Protein AF-A0A1W7ACI2-F1 (afdb_monomer_lite)

pLDDT: mean 70.55, std 12.51, range [42.59, 93.12]

Foldseek 3Di:
DLPDDDPVNVVVDDPVRVVVSVLVVLVVVVVVLVVVLVVVVVVCVVVVNPPNPVSVVVNVLSVVCSVPPPVVSVVVVVVVVVVVVVVVVVVVVVVVVVVVVVVVVVVVD

Structure (mmCIF, N/CA/C/O backbone):
data_AF-A0A1W7ACI2-F1
#
_entry.id   AF-A0A1W7ACI2-F1
#
loop_
_atom_site.group_PDB
_atom_site.id
_atom_site.type_symbol
_atom_site.label_atom_id
_atom_site.label_alt_id
_atom_site.label_comp_id
_atom_site.label_asym_id
_atom_site.label_entity_id
_atom_site.label_seq_id
_atom_site.pdbx_PDB_ins_code
_atom_site.Cartn_x
_atom_site.Cartn_y
_atom_site.Cartn_z
_atom_site.occupancy
_atom_site.B_iso_or_equiv
_atom_site.auth_seq_id
_atom_site.auth_comp_id
_atom_site.auth_asym_id
_atom_site.auth_atom_id
_atom_site.pdbx_PDB_model_num
ATOM 1 N N . MET A 1 1 ? 11.943 -5.254 -18.495 1.00 42.59 1 MET A N 1
ATOM 2 C CA . MET A 1 1 ? 10.950 -5.943 -19.352 1.00 42.59 1 MET A CA 1
ATOM 3 C C . MET A 1 1 ? 11.323 -7.428 -19.386 1.00 42.59 1 MET A C 1
ATOM 5 O O . MET A 1 1 ? 12.517 -7.707 -19.394 1.00 42.59 1 MET A O 1
ATOM 9 N N . ILE A 1 2 ? 10.380 -8.374 -19.297 1.00 52.72 2 ILE A N 1
ATOM 10 C CA . ILE A 1 2 ? 10.678 -9.760 -19.713 1.00 52.72 2 ILE A CA 1
ATOM 11 C C . ILE A 1 2 ? 10.713 -9.661 -21.234 1.00 52.72 2 ILE A C 1
ATOM 13 O O . ILE A 1 2 ? 9.712 -9.247 -21.813 1.00 52.72 2 ILE A O 1
ATOM 17 N N . GLY A 1 3 ? 11.879 -9.862 -21.850 1.00 60.75 3 GLY A N 1
ATOM 18 C CA . GLY A 1 3 ? 11.950 -9.959 -23.308 1.00 60.75 3 GLY A CA 1
ATOM 19 C C . GLY A 1 3 ? 11.040 -11.090 -23.782 1.00 60.75 3 GLY A C 1
ATOM 20 O O . GLY A 1 3 ? 10.716 -11.975 -22.996 1.00 60.75 3 GLY A O 1
ATOM 21 N N . TYR A 1 4 ? 10.588 -11.043 -25.030 1.00 64.31 4 TYR A N 1
ATOM 22 C CA . TYR A 1 4 ? 9.759 -12.112 -25.580 1.00 64.31 4 TYR A CA 1
ATOM 23 C C . TYR A 1 4 ? 10.457 -13.471 -25.398 1.00 64.31 4 TYR A C 1
ATOM 25 O O . TYR A 1 4 ? 11.601 -13.628 -25.823 1.00 64.31 4 TYR A O 1
ATOM 33 N N . VAL A 1 5 ? 9.779 -14.417 -24.743 1.00 68.25 5 VAL A N 1
ATOM 34 C CA . VAL A 1 5 ? 10.225 -15.811 -24.625 1.00 68.25 5 VAL A CA 1
ATOM 35 C C . VAL A 1 5 ? 9.281 -16.654 -25.483 1.00 68.25 5 VAL 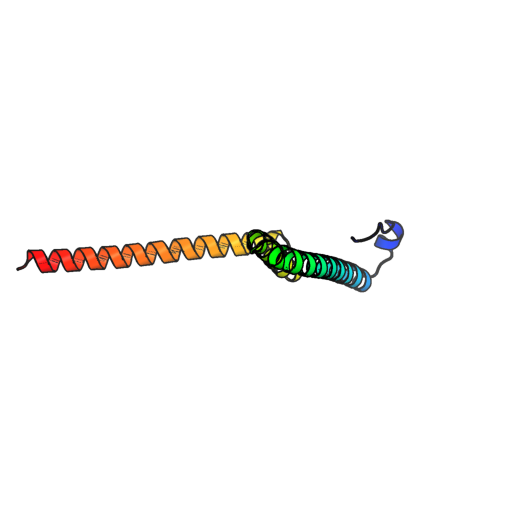A C 1
ATOM 37 O O . VAL A 1 5 ? 8.069 -16.594 -25.249 1.00 68.25 5 VAL A O 1
ATOM 40 N N . PRO A 1 6 ? 9.791 -17.389 -26.486 1.00 77.75 6 PRO A N 1
ATOM 41 C CA . PRO A 1 6 ? 8.990 -18.299 -27.296 1.00 77.75 6 PRO A CA 1
ATOM 42 C C . PRO A 1 6 ? 8.227 -19.311 -26.434 1.00 77.75 6 PRO A C 1
ATOM 44 O O . PRO A 1 6 ? 8.721 -19.768 -25.404 1.00 77.75 6 PRO A O 1
ATOM 47 N N . LEU A 1 7 ? 7.013 -19.666 -26.860 1.00 69.94 7 LEU A N 1
ATOM 48 C CA . LEU A 1 7 ? 6.138 -20.574 -26.113 1.00 69.94 7 LEU A CA 1
ATOM 49 C C . LEU A 1 7 ? 6.783 -21.949 -25.888 1.00 69.94 7 LEU A C 1
ATOM 51 O O . LEU A 1 7 ? 6.643 -22.514 -24.808 1.00 69.94 7 LEU A O 1
ATOM 55 N N . ASP A 1 8 ? 7.523 -22.448 -26.876 1.00 77.38 8 ASP A N 1
ATOM 56 C CA . ASP A 1 8 ? 8.184 -23.754 -26.818 1.00 77.38 8 ASP A CA 1
ATOM 57 C C . ASP A 1 8 ? 9.262 -23.795 -25.724 1.00 77.38 8 ASP A C 1
ATOM 59 O O . ASP A 1 8 ? 9.318 -24.736 -24.930 1.00 77.38 8 ASP A O 1
ATOM 63 N N . ASP A 1 9 ? 10.035 -22.714 -25.589 1.00 70.88 9 ASP A N 1
ATOM 64 C CA . ASP A 1 9 ? 11.019 -22.559 -24.516 1.00 70.88 9 ASP A CA 1
ATOM 65 C C . ASP A 1 9 ? 10.320 -22.496 -23.151 1.00 70.88 9 ASP A C 1
ATOM 67 O O . ASP A 1 9 ? 10.748 -23.140 -22.194 1.00 70.88 9 ASP A O 1
ATOM 71 N N . LEU A 1 10 ? 9.189 -21.788 -23.078 1.00 71.00 10 LEU A N 1
ATOM 72 C CA . LEU A 1 10 ? 8.367 -21.642 -21.873 1.00 71.00 10 LEU A CA 1
ATOM 73 C C . LEU A 1 10 ? 7.811 -22.983 -21.362 1.00 71.00 10 LEU A C 1
ATOM 75 O O . LEU A 1 10 ? 7.698 -23.184 -20.150 1.00 71.00 10 LEU A O 1
ATOM 79 N N . LEU A 1 11 ? 7.441 -23.869 -22.290 1.00 73.19 11 LEU A N 1
ATOM 80 C CA . LEU A 1 11 ? 6.906 -25.205 -22.017 1.00 73.19 11 LEU A CA 1
ATOM 81 C C . LEU A 1 11 ? 8.007 -26.209 -21.657 1.00 73.19 11 LEU A C 1
ATOM 83 O O . LEU A 1 11 ? 7.737 -27.178 -20.952 1.00 73.19 11 LEU A O 1
ATOM 87 N N . SER A 1 12 ? 9.238 -25.967 -22.112 1.00 81.50 12 SER A N 1
ATOM 88 C CA . SER A 1 12 ? 10.403 -26.801 -21.800 1.00 81.50 12 SER A CA 1
ATOM 89 C C . SER A 1 12 ? 11.072 -26.465 -20.458 1.00 81.50 12 SER A C 1
ATOM 91 O O . SER A 1 12 ? 11.871 -27.254 -19.955 1.00 81.50 12 SER A O 1
ATOM 93 N N . MET A 1 13 ? 10.734 -25.320 -19.854 1.00 82.00 13 MET A N 1
ATOM 94 C CA . MET A 1 13 ? 11.307 -24.877 -18.583 1.00 82.00 13 MET A CA 1
ATOM 95 C C . MET A 1 13 ? 10.840 -25.717 -17.393 1.00 82.00 13 MET A C 1
ATOM 97 O O . MET A 1 13 ? 9.651 -25.943 -17.162 1.00 82.00 13 MET A O 1
ATOM 101 N N . THR A 1 14 ? 11.791 -26.072 -16.537 1.00 83.31 14 THR A N 1
ATOM 102 C CA . THR A 1 14 ? 11.513 -26.619 -15.212 1.00 83.31 14 THR A CA 1
ATOM 103 C C . THR A 1 14 ? 10.896 -25.556 -14.296 1.00 83.31 14 THR A C 1
ATOM 105 O O . THR A 1 14 ? 11.108 -24.350 -14.455 1.00 83.31 14 THR A O 1
ATOM 108 N N . LEU A 1 15 ? 10.174 -25.992 -13.257 1.00 74.00 15 LEU A N 1
ATOM 109 C CA . LEU A 1 15 ? 9.564 -25.094 -12.264 1.00 74.00 15 LEU A CA 1
ATOM 110 C C . LEU A 1 15 ? 10.580 -24.103 -11.658 1.00 74.00 15 LEU A C 1
ATOM 112 O O . LEU A 1 15 ? 10.270 -22.933 -11.433 1.00 74.00 15 LEU A O 1
ATOM 116 N N . LYS A 1 16 ? 11.819 -24.557 -11.437 1.00 73.25 16 LYS A N 1
ATOM 117 C CA . LYS A 1 16 ? 12.905 -23.742 -10.880 1.00 73.25 16 LYS A CA 1
ATOM 118 C C . LYS A 1 16 ? 13.372 -22.652 -11.849 1.00 73.25 16 LYS A C 1
ATOM 120 O O . LYS A 1 16 ? 13.655 -21.536 -11.418 1.00 73.25 16 LYS A O 1
ATOM 125 N N . GLU A 1 17 ? 13.438 -22.953 -13.142 1.00 73.31 17 GLU A N 1
ATOM 126 C CA . GLU A 1 17 ? 13.793 -21.981 -14.185 1.00 73.31 17 GLU A CA 1
ATOM 127 C C . GLU A 1 17 ? 12.700 -20.924 -14.348 1.00 73.31 17 GLU A C 1
ATOM 129 O O . GLU A 1 17 ? 13.000 -19.732 -14.426 1.00 73.31 17 GLU A O 1
ATOM 134 N N . TRP A 1 18 ? 11.437 -21.339 -14.256 1.00 73.38 18 TRP A N 1
ATOM 135 C CA . TRP A 1 18 ? 10.287 -20.440 -14.206 1.00 73.38 18 TRP A CA 1
ATOM 136 C C . TRP A 1 18 ? 10.352 -19.463 -13.030 1.00 73.38 18 TRP A C 1
ATOM 138 O O . TRP A 1 18 ? 10.188 -18.249 -13.198 1.00 73.38 18 TRP A O 1
ATOM 148 N N . GLU A 1 19 ? 10.640 -19.967 -11.829 1.00 68.62 19 GLU A N 1
ATOM 149 C CA . GLU A 1 19 ? 10.809 -19.119 -10.653 1.00 68.62 19 GLU A CA 1
ATOM 150 C C . GLU A 1 19 ? 11.966 -18.129 -10.807 1.00 68.62 19 GLU A C 1
ATOM 152 O O . GLU A 1 19 ? 11.825 -16.957 -10.450 1.00 68.62 19 GLU A O 1
ATOM 157 N N . LEU A 1 20 ? 13.110 -18.579 -11.330 1.00 72.94 20 LEU A N 1
ATOM 158 C CA . LEU A 1 20 ? 14.280 -17.731 -11.562 1.00 72.94 20 LEU A CA 1
ATOM 159 C C . LEU A 1 20 ? 13.996 -16.656 -12.613 1.00 72.94 20 LEU A C 1
ATOM 161 O O . LEU A 1 20 ? 14.385 -15.502 -12.424 1.00 72.94 20 LEU A O 1
ATOM 165 N N . MET A 1 21 ? 13.266 -16.996 -13.674 1.00 73.94 21 MET A N 1
ATOM 166 C CA . MET A 1 21 ? 12.858 -16.052 -14.709 1.00 73.94 21 MET A CA 1
ATOM 167 C C . MET A 1 21 ? 11.950 -14.958 -14.135 1.00 73.94 21 MET A C 1
ATOM 169 O O . MET A 1 21 ? 12.203 -13.768 -14.352 1.00 73.94 21 MET A O 1
ATOM 173 N N . ILE A 1 22 ? 10.931 -15.334 -13.353 1.00 68.12 22 ILE A N 1
ATOM 174 C CA . ILE A 1 22 ? 10.032 -14.376 -12.695 1.00 68.12 22 ILE A CA 1
ATOM 175 C C . ILE A 1 22 ? 10.798 -13.521 -11.676 1.00 68.12 22 ILE A C 1
ATOM 177 O O . ILE A 1 22 ? 10.628 -12.299 -11.655 1.00 68.12 22 ILE A O 1
ATOM 181 N N . LYS A 1 23 ? 11.666 -14.121 -10.850 1.00 67.31 23 LYS A N 1
ATOM 182 C CA . LYS A 1 23 ? 12.497 -13.389 -9.877 1.00 67.31 23 LYS A CA 1
ATOM 183 C C . LYS A 1 23 ? 13.420 -12.394 -10.585 1.00 67.31 23 LYS A C 1
ATOM 185 O O . LYS A 1 23 ? 13.415 -11.213 -10.247 1.00 67.31 23 LYS A O 1
ATOM 190 N N . GLY A 1 24 ? 14.130 -12.820 -11.628 1.00 71.69 24 GLY A N 1
ATOM 191 C CA . GLY A 1 24 ? 15.003 -11.958 -12.429 1.00 71.69 24 GLY A CA 1
ATOM 192 C C . GLY A 1 24 ? 14.247 -10.826 -13.131 1.00 71.69 24 GLY A C 1
ATOM 193 O O . GLY A 1 24 ? 14.722 -9.694 -13.190 1.00 71.69 24 GLY A O 1
ATOM 194 N N . ALA A 1 25 ? 13.030 -11.085 -13.611 1.00 68.62 25 ALA A N 1
ATOM 195 C CA . ALA A 1 25 ? 12.161 -10.055 -14.172 1.00 68.62 25 ALA A CA 1
ATOM 196 C C . ALA A 1 25 ? 11.761 -8.985 -13.150 1.00 68.62 25 ALA A C 1
ATOM 198 O O . ALA A 1 25 ? 11.717 -7.799 -13.484 1.00 68.62 25 ALA A O 1
ATOM 199 N N . ARG A 1 26 ? 11.472 -9.408 -11.915 1.00 65.25 26 ARG A N 1
ATOM 200 C CA . ARG A 1 26 ? 11.145 -8.514 -10.799 1.00 65.25 26 ARG A CA 1
ATOM 201 C C . ARG A 1 26 ? 12.359 -7.688 -10.373 1.00 65.25 26 ARG A C 1
ATOM 203 O O . ARG A 1 26 ? 12.211 -6.483 -10.210 1.00 65.25 26 ARG A O 1
ATOM 210 N N . HIS A 1 27 ? 13.551 -8.284 -10.305 1.00 67.38 27 HIS A N 1
ATOM 211 C CA . HIS A 1 27 ? 14.800 -7.553 -10.051 1.00 67.38 27 HIS A CA 1
ATOM 212 C C . HIS A 1 27 ? 15.092 -6.503 -11.131 1.00 67.38 27 HIS A C 1
ATOM 214 O O . HIS A 1 27 ? 15.306 -5.345 -10.806 1.00 67.38 27 HIS A O 1
ATOM 220 N N . ARG A 1 28 ? 14.936 -6.833 -12.419 1.00 67.75 28 ARG A N 1
ATOM 221 C CA . ARG A 1 28 ? 15.101 -5.844 -13.502 1.00 67.75 28 ARG A CA 1
ATOM 222 C C . ARG A 1 28 ? 14.090 -4.693 -13.447 1.00 67.75 28 ARG A C 1
ATOM 224 O O . ARG A 1 28 ? 14.404 -3.581 -13.859 1.00 67.75 28 ARG A O 1
ATOM 231 N N . ARG A 1 29 ? 12.856 -4.942 -12.986 1.00 64.88 29 ARG A N 1
ATOM 232 C CA . ARG A 1 29 ? 11.880 -3.862 -12.737 1.00 64.88 29 ARG A CA 1
ATOM 233 C C . ARG A 1 29 ? 12.309 -2.993 -11.555 1.00 64.88 29 ARG A C 1
ATOM 235 O O . ARG A 1 29 ? 12.163 -1.780 -11.629 1.00 64.88 29 ARG A O 1
ATOM 242 N N . LEU A 1 30 ? 12.848 -3.602 -10.501 1.00 62.41 30 LEU A N 1
ATOM 243 C CA . LEU A 1 30 ? 13.386 -2.890 -9.343 1.00 62.41 30 LEU A CA 1
ATOM 244 C C . LEU A 1 30 ? 14.564 -1.993 -9.700 1.00 62.41 30 LEU A C 1
ATOM 246 O O . LEU A 1 30 ? 14.577 -0.847 -9.263 1.00 62.41 30 LEU A O 1
ATOM 250 N N . ASP A 1 31 ? 15.498 -2.489 -10.507 1.00 68.50 31 ASP A N 1
ATOM 251 C CA . ASP A 1 31 ? 16.665 -1.723 -10.944 1.00 68.50 31 ASP A CA 1
ATOM 252 C C . ASP A 1 31 ? 16.231 -0.508 -11.774 1.00 68.50 31 ASP A C 1
ATOM 254 O O . ASP A 1 31 ? 16.574 0.621 -11.437 1.00 68.50 31 ASP A O 1
ATOM 258 N N . ALA A 1 32 ? 15.336 -0.703 -12.751 1.00 67.75 32 ALA A N 1
ATOM 259 C CA . ALA A 1 32 ? 14.783 0.395 -13.550 1.00 67.75 32 ALA A CA 1
ATOM 260 C C . ALA A 1 32 ? 14.039 1.447 -12.700 1.00 67.75 32 ALA A C 1
ATOM 262 O O . ALA A 1 32 ? 14.079 2.643 -12.988 1.00 67.75 32 ALA A O 1
ATOM 263 N N . LEU A 1 33 ? 13.359 1.023 -11.631 1.00 60.38 33 LEU A N 1
ATOM 264 C CA . LEU A 1 33 ? 12.711 1.931 -10.680 1.00 60.38 33 LEU A CA 1
ATOM 265 C C . LEU A 1 33 ? 13.715 2.618 -9.744 1.00 60.38 33 LEU A C 1
ATOM 267 O O . LEU A 1 33 ? 13.478 3.752 -9.327 1.00 60.38 33 LEU A O 1
ATOM 271 N N . GLY A 1 34 ? 14.821 1.953 -9.409 1.00 62.75 34 GLY A N 1
ATOM 272 C CA . GLY A 1 34 ? 15.957 2.535 -8.698 1.00 62.75 34 GLY A CA 1
ATOM 273 C C . GLY A 1 34 ? 16.603 3.659 -9.504 1.00 62.75 34 GLY A C 1
ATOM 274 O O . GLY A 1 34 ? 16.809 4.748 -8.966 1.00 62.75 34 GLY A O 1
ATOM 275 N N . ASP A 1 35 ? 16.799 3.437 -10.802 1.00 69.75 35 ASP A N 1
ATOM 276 C CA . ASP A 1 35 ? 17.313 4.438 -11.737 1.00 69.75 35 ASP A CA 1
ATOM 277 C C . ASP A 1 35 ? 16.346 5.620 -11.880 1.00 69.75 35 ASP A C 1
ATOM 279 O O . ASP A 1 35 ? 16.748 6.777 -11.746 1.00 69.75 35 ASP A O 1
ATOM 283 N N . LEU A 1 36 ? 15.044 5.350 -12.032 1.00 62.50 36 LEU A N 1
ATOM 284 C CA . LEU A 1 36 ? 14.008 6.391 -12.052 1.00 62.50 36 LEU A CA 1
ATOM 285 C C . LEU A 1 36 ? 13.953 7.186 -10.741 1.00 62.50 36 LEU A C 1
ATOM 287 O O . LEU A 1 36 ? 13.757 8.399 -10.766 1.00 62.50 36 LEU A O 1
ATOM 291 N N . ARG A 1 37 ? 14.149 6.540 -9.584 1.00 59.75 37 ARG A N 1
ATOM 292 C CA . ARG A 1 37 ? 14.237 7.224 -8.285 1.00 59.75 37 ARG A CA 1
ATOM 293 C C . ARG A 1 37 ? 15.449 8.140 -8.225 1.00 59.75 37 ARG A C 1
ATOM 295 O O . ARG A 1 37 ? 15.334 9.256 -7.729 1.00 59.75 37 ARG A O 1
ATOM 302 N N . LEU A 1 38 ? 16.605 7.664 -8.679 1.00 66.50 38 LEU A N 1
ATOM 303 C CA . LEU A 1 38 ? 17.834 8.448 -8.695 1.00 66.50 38 LEU A CA 1
ATOM 304 C C . LEU A 1 38 ? 17.657 9.686 -9.581 1.00 66.50 38 LEU A C 1
ATOM 306 O O . LEU A 1 38 ? 17.917 10.800 -9.128 1.00 66.50 38 LEU A O 1
ATOM 310 N N . GLN A 1 39 ? 17.109 9.500 -10.783 1.00 62.31 39 GLN A N 1
ATOM 311 C CA . GLN A 1 39 ? 16.768 10.584 -11.705 1.00 62.31 39 GLN A CA 1
ATOM 312 C C . GLN A 1 39 ? 15.755 11.559 -11.098 1.00 62.31 39 GLN A C 1
ATOM 314 O O . GLN A 1 39 ? 15.936 12.767 -11.199 1.00 62.31 39 GLN A O 1
ATOM 319 N N . ALA A 1 40 ? 14.732 11.061 -10.405 1.00 53.69 40 ALA A N 1
ATOM 320 C CA . ALA A 1 40 ? 13.731 11.877 -9.728 1.00 53.69 40 ALA A CA 1
ATOM 321 C C . ALA A 1 40 ? 14.290 12.689 -8.554 1.00 53.69 40 ALA A C 1
ATOM 323 O O . ALA A 1 40 ? 13.928 13.846 -8.3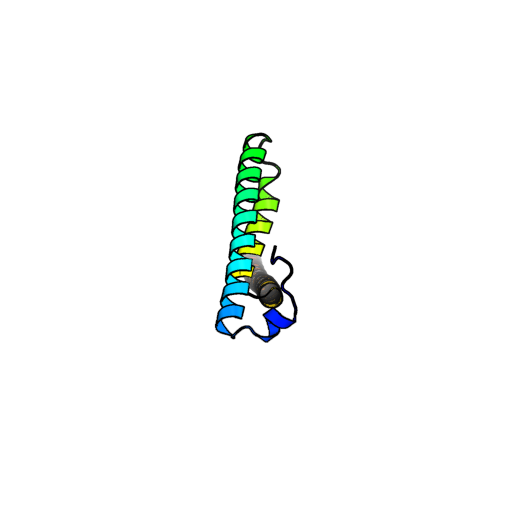77 1.00 53.69 40 ALA A O 1
ATOM 324 N N . VAL A 1 41 ? 15.178 12.102 -7.747 1.00 57.12 41 VAL A N 1
ATOM 325 C CA . VAL A 1 41 ? 15.868 12.800 -6.652 1.00 57.12 41 VAL A CA 1
ATOM 326 C C . VAL A 1 41 ? 16.798 13.871 -7.217 1.00 57.12 41 VAL A C 1
ATOM 328 O O . VAL A 1 41 ? 16.827 14.984 -6.694 1.00 57.12 41 VAL A O 1
ATOM 331 N N . MET A 1 42 ? 17.515 13.566 -8.302 1.00 60.12 42 MET A N 1
ATOM 332 C CA . MET A 1 42 ? 18.326 14.542 -9.031 1.00 60.12 42 MET A CA 1
ATOM 333 C C . MET A 1 42 ? 17.461 15.684 -9.581 1.00 60.12 42 MET A C 1
ATOM 335 O O . MET A 1 42 ? 17.763 16.846 -9.323 1.00 60.12 42 MET A O 1
AT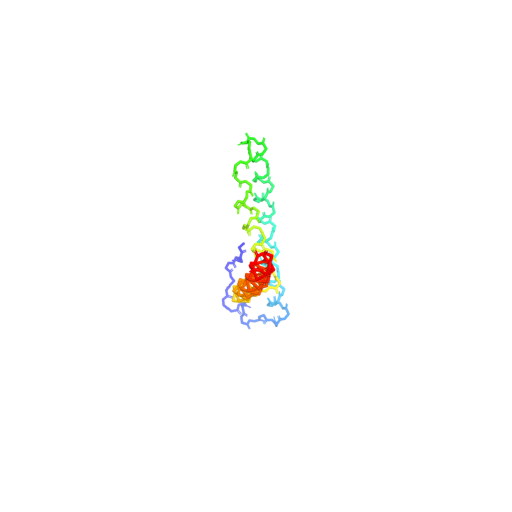OM 339 N N . HIS A 1 43 ? 16.344 15.372 -10.244 1.00 53.88 43 HIS A N 1
ATOM 340 C CA . HIS A 1 43 ? 15.403 16.365 -10.768 1.00 53.88 43 HIS A CA 1
ATOM 341 C C . HIS A 1 43 ? 14.774 17.217 -9.670 1.00 53.88 43 HIS A C 1
ATOM 343 O O . HIS A 1 43 ? 14.721 18.433 -9.797 1.00 53.88 43 HIS A O 1
ATOM 349 N N . ALA A 1 44 ? 14.350 16.617 -8.564 1.00 53.47 44 ALA A N 1
ATOM 350 C CA . ALA A 1 44 ? 13.713 17.347 -7.483 1.00 53.47 44 ALA A CA 1
ATOM 351 C C . ALA A 1 44 ? 14.681 18.233 -6.690 1.00 53.47 44 ALA A C 1
ATOM 353 O O . ALA A 1 44 ? 14.267 19.263 -6.155 1.00 53.47 44 ALA A O 1
ATOM 354 N N . ARG A 1 45 ? 15.969 17.865 -6.649 1.00 59.25 45 ARG A N 1
ATOM 355 C CA . ARG A 1 45 ? 17.045 18.730 -6.150 1.00 59.25 45 ARG A CA 1
ATOM 356 C C . ARG A 1 45 ? 17.284 19.925 -7.079 1.00 59.25 45 ARG A C 1
ATOM 358 O O . ARG A 1 45 ? 17.704 20.970 -6.598 1.00 59.25 45 ARG A O 1
ATOM 365 N N . MET A 1 46 ? 16.973 19.784 -8.371 1.00 59.94 46 MET A N 1
ATOM 366 C CA . MET A 1 46 ? 16.986 20.875 -9.353 1.00 59.94 46 MET A CA 1
ATOM 367 C C . MET A 1 46 ? 15.662 21.666 -9.420 1.00 59.94 46 MET A C 1
ATOM 369 O O . MET A 1 46 ? 15.682 22.804 -9.875 1.00 59.94 46 MET A O 1
ATOM 373 N N . SER A 1 47 ? 14.526 21.117 -8.958 1.00 55.41 47 SER A N 1
ATOM 374 C CA . SER A 1 47 ? 13.181 21.712 -9.125 1.00 55.41 47 SER A CA 1
ATOM 375 C C . SER A 1 47 ? 12.472 22.154 -7.829 1.00 55.41 47 SER A C 1
ATOM 377 O O . SER A 1 47 ? 11.256 22.353 -7.831 1.00 55.41 47 SER A O 1
ATOM 379 N N . ASN A 1 48 ? 13.191 22.306 -6.709 1.00 59.75 48 ASN A N 1
ATOM 380 C CA . ASN A 1 48 ? 12.629 22.678 -5.396 1.00 59.75 48 ASN A CA 1
ATOM 381 C C . ASN A 1 48 ? 11.534 21.723 -4.852 1.00 59.75 48 ASN A C 1
ATOM 383 O O . ASN A 1 48 ? 10.647 22.135 -4.109 1.00 59.75 48 ASN A O 1
ATOM 387 N N . GLY A 1 49 ? 11.615 20.420 -5.153 1.00 57.44 49 GLY A N 1
ATOM 388 C CA . GLY A 1 49 ? 10.956 19.373 -4.352 1.00 57.44 49 GLY A CA 1
ATOM 389 C C . GLY A 1 49 ? 9.485 19.032 -4.644 1.00 57.44 49 GLY A C 1
ATOM 390 O O . GLY A 1 49 ? 8.940 18.169 -3.951 1.00 57.44 49 GLY A O 1
ATOM 391 N N . ASN A 1 50 ? 8.841 19.624 -5.657 1.00 58.28 50 ASN A N 1
ATOM 392 C CA . ASN A 1 50 ? 7.405 19.404 -5.907 1.00 58.28 50 ASN A CA 1
ATOM 393 C C . ASN A 1 50 ? 7.036 17.978 -6.388 1.00 58.28 50 ASN A C 1
ATOM 395 O O . ASN A 1 50 ? 5.959 17.497 -6.043 1.00 58.28 50 ASN A O 1
ATOM 399 N N . ASP A 1 51 ? 7.939 17.246 -7.058 1.00 62.53 51 ASP A N 1
ATOM 400 C CA . ASP A 1 51 ? 7.617 15.949 -7.698 1.00 62.53 51 ASP A CA 1
ATOM 401 C C . ASP A 1 51 ? 8.033 14.689 -6.904 1.00 62.53 51 ASP A C 1
ATOM 403 O O . ASP A 1 51 ? 7.813 13.555 -7.333 1.00 62.53 51 ASP A O 1
ATOM 407 N N . ILE A 1 52 ? 8.614 14.839 -5.708 1.00 63.75 52 ILE A N 1
ATOM 408 C CA . ILE A 1 52 ? 9.168 13.701 -4.941 1.00 63.75 52 ILE A CA 1
ATOM 409 C C . ILE A 1 52 ? 8.070 12.779 -4.391 1.00 63.75 52 ILE A C 1
ATOM 411 O O . ILE A 1 52 ? 8.258 11.563 -4.280 1.00 63.75 52 ILE A O 1
ATOM 415 N N . LYS A 1 53 ? 6.919 13.342 -4.005 1.00 68.69 53 LYS A N 1
ATOM 416 C CA . LYS A 1 53 ? 5.880 12.609 -3.262 1.00 68.69 53 LYS A CA 1
ATOM 417 C C . LYS A 1 53 ? 5.225 11.510 -4.096 1.00 68.69 53 LYS A C 1
ATOM 419 O O . LYS A 1 53 ? 5.095 10.384 -3.615 1.00 68.69 53 LYS A O 1
ATOM 424 N N . ASP A 1 54 ? 4.862 11.808 -5.339 1.00 68.81 54 ASP A N 1
ATOM 425 C CA . ASP A 1 54 ? 4.213 10.834 -6.222 1.00 68.81 54 ASP A CA 1
ATOM 426 C C . ASP A 1 54 ? 5.163 9.706 -6.625 1.00 68.81 54 ASP A C 1
ATOM 428 O O . ASP A 1 54 ? 4.762 8.543 -6.725 1.00 68.81 54 ASP A O 1
ATOM 432 N N . ILE A 1 55 ? 6.446 10.027 -6.774 1.00 63.69 55 ILE A N 1
ATOM 433 C CA . ILE A 1 55 ? 7.486 9.059 -7.120 1.00 63.69 55 ILE A CA 1
ATOM 434 C C . ILE A 1 55 ? 7.771 8.131 -5.935 1.00 63.69 55 ILE A C 1
ATOM 436 O O . ILE A 1 55 ? 7.803 6.912 -6.108 1.00 63.69 55 ILE A O 1
ATOM 440 N N . ASN A 1 56 ? 7.862 8.670 -4.716 1.00 67.06 56 ASN A N 1
ATOM 441 C CA . ASN A 1 56 ? 7.965 7.856 -3.501 1.00 67.06 56 ASN A CA 1
ATOM 442 C C . ASN A 1 56 ? 6.755 6.929 -3.324 1.00 67.06 56 ASN A C 1
ATOM 444 O O . ASN A 1 56 ? 6.925 5.757 -2.993 1.00 67.06 56 ASN A O 1
ATOM 448 N N . ARG A 1 57 ? 5.540 7.411 -3.612 1.00 73.25 57 ARG A N 1
ATOM 449 C CA . ARG A 1 57 ? 4.322 6.595 -3.530 1.00 73.25 57 ARG A CA 1
ATOM 450 C C . ARG A 1 57 ? 4.320 5.448 -4.545 1.00 73.25 57 ARG A C 1
ATOM 452 O O . ARG A 1 57 ? 3.914 4.336 -4.205 1.00 73.25 57 ARG A O 1
ATOM 459 N N . LYS A 1 58 ? 4.790 5.691 -5.775 1.00 65.69 58 LYS A N 1
ATOM 460 C CA . LYS A 1 58 ? 4.972 4.638 -6.790 1.00 65.69 58 LYS A CA 1
ATOM 461 C C . LYS A 1 58 ? 6.016 3.607 -6.346 1.00 65.69 58 LYS A C 1
ATOM 463 O O . LYS A 1 58 ? 5.754 2.413 -6.438 1.00 65.69 58 LYS A O 1
ATOM 468 N N . LEU A 1 59 ? 7.141 4.046 -5.779 1.00 63.34 59 LEU A N 1
ATOM 469 C CA . LEU A 1 59 ? 8.179 3.158 -5.236 1.00 63.34 59 LEU A CA 1
ATOM 470 C C . LEU A 1 59 ? 7.687 2.274 -4.093 1.00 63.34 59 LEU A C 1
ATOM 472 O O . LEU A 1 59 ? 7.999 1.088 -4.068 1.00 63.34 59 LEU A O 1
ATOM 476 N N . GLU A 1 60 ? 6.939 2.826 -3.140 1.00 69.12 60 GLU A N 1
ATOM 477 C CA . GLU A 1 60 ? 6.380 2.040 -2.037 1.00 69.12 60 GLU A CA 1
ATOM 478 C C . GLU A 1 60 ? 5.380 0.993 -2.530 1.00 69.12 60 GLU A C 1
ATOM 480 O O . GLU A 1 60 ? 5.394 -0.140 -2.046 1.00 69.12 60 GLU A O 1
ATOM 485 N N . LYS A 1 61 ? 4.543 1.346 -3.516 1.00 65.94 61 LYS A N 1
ATOM 486 C CA . LYS A 1 61 ? 3.608 0.408 -4.145 1.00 65.94 61 LYS A CA 1
ATOM 487 C C . LYS A 1 61 ? 4.355 -0.749 -4.811 1.00 65.94 61 LYS A C 1
ATOM 489 O O . LYS A 1 61 ? 4.079 -1.902 -4.502 1.00 65.94 61 LYS A O 1
ATOM 494 N N . GLU A 1 62 ? 5.337 -0.452 -5.655 1.00 57.38 62 GLU A N 1
ATOM 495 C CA . GLU A 1 62 ? 6.136 -1.475 -6.340 1.00 57.38 62 GLU A CA 1
ATOM 496 C C . GLU A 1 62 ? 6.932 -2.336 -5.348 1.00 57.38 62 GLU A C 1
ATOM 498 O O . GLU A 1 62 ? 6.965 -3.554 -5.485 1.00 57.38 62 GLU A O 1
ATOM 503 N N . ARG A 1 63 ? 7.483 -1.743 -4.276 1.00 61.50 63 ARG A N 1
ATOM 504 C CA . ARG A 1 63 ? 8.162 -2.487 -3.200 1.00 61.50 63 ARG A CA 1
ATOM 505 C C . ARG A 1 63 ? 7.253 -3.484 -2.496 1.00 61.50 63 ARG A C 1
ATOM 507 O O . ARG A 1 63 ? 7.674 -4.601 -2.203 1.00 61.50 63 ARG A O 1
ATOM 514 N N . ALA A 1 64 ? 6.013 -3.096 -2.230 1.00 61.09 64 ALA A N 1
ATOM 515 C CA . ALA A 1 64 ? 5.039 -3.988 -1.620 1.00 61.09 64 ALA A CA 1
ATOM 516 C C . ALA A 1 64 ? 4.629 -5.132 -2.570 1.00 61.09 64 ALA A C 1
ATOM 518 O O . ALA A 1 64 ? 4.436 -6.260 -2.118 1.00 61.09 64 ALA A O 1
ATOM 519 N N . LEU A 1 65 ? 4.583 -4.868 -3.880 1.00 55.09 65 LEU A N 1
ATOM 520 C CA . LEU A 1 65 ? 4.280 -5.852 -4.927 1.00 55.09 65 LEU A CA 1
ATOM 521 C C . LEU A 1 65 ? 5.417 -6.855 -5.210 1.00 55.09 65 LEU A C 1
ATOM 523 O O . LEU A 1 65 ? 5.202 -7.871 -5.867 1.00 55.09 65 LEU A O 1
ATOM 527 N N . ILE A 1 66 ? 6.633 -6.630 -4.705 1.00 54.59 66 ILE A N 1
ATOM 528 C CA . ILE A 1 66 ? 7.724 -7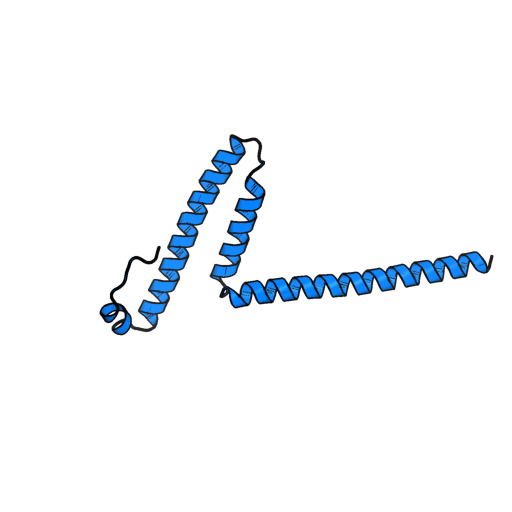.622 -4.802 1.00 54.59 66 ILE A CA 1
ATOM 529 C C . ILE A 1 66 ? 7.385 -8.874 -3.986 1.00 54.59 66 ILE A C 1
ATOM 531 O O . ILE A 1 66 ? 7.612 -9.998 -4.443 1.00 54.59 66 ILE A O 1
ATOM 535 N N . ASN A 1 67 ? 6.826 -8.658 -2.791 1.00 47.22 67 ASN A N 1
ATOM 536 C CA . ASN A 1 67 ? 6.525 -9.700 -1.811 1.00 47.22 67 ASN A CA 1
ATOM 537 C C . ASN A 1 67 ? 5.077 -10.210 -1.908 1.00 47.22 67 ASN A C 1
ATOM 539 O O . ASN A 1 67 ? 4.732 -11.181 -1.239 1.00 47.22 67 ASN A O 1
ATOM 543 N N . GLN A 1 68 ? 4.221 -9.558 -2.702 1.00 51.62 68 GLN A N 1
ATOM 544 C CA . GLN A 1 68 ? 2.786 -9.836 -2.789 1.00 51.62 68 GLN A CA 1
ATOM 545 C C . GLN A 1 68 ? 2.281 -9.694 -4.232 1.00 51.62 68 GLN A C 1
ATOM 547 O O . GLN A 1 68 ? 2.714 -8.813 -4.962 1.00 51.62 68 GLN A O 1
ATOM 552 N N . THR A 1 69 ? 1.333 -10.529 -4.658 1.00 56.75 69 THR A N 1
ATOM 553 C CA . THR A 1 69 ? 0.614 -10.314 -5.928 1.00 56.75 69 THR A CA 1
ATOM 554 C C . THR A 1 69 ? -0.261 -9.054 -5.852 1.00 56.75 69 THR A C 1
ATOM 556 O O . THR A 1 69 ? -0.693 -8.669 -4.765 1.00 56.75 69 THR A O 1
ATOM 559 N N . GLU A 1 70 ? -0.557 -8.408 -6.990 1.00 54.91 70 GLU A N 1
ATOM 560 C CA . GLU A 1 70 ? -1.368 -7.169 -7.043 1.00 54.91 70 GLU A CA 1
ATOM 561 C C . GLU A 1 70 ? -2.678 -7.267 -6.253 1.00 54.91 70 GLU A C 1
ATOM 563 O O . GLU A 1 70 ? -2.994 -6.370 -5.470 1.00 54.91 70 GLU A O 1
ATOM 568 N N . GLY A 1 71 ? -3.377 -8.401 -6.352 1.00 53.06 71 GLY A N 1
ATOM 569 C CA . GLY A 1 71 ? -4.597 -8.646 -5.580 1.00 53.06 71 GLY A CA 1
ATOM 570 C C . GLY A 1 71 ? -4.381 -8.667 -4.061 1.00 53.06 71 GLY A C 1
ATOM 571 O O . GLY A 1 71 ? -5.234 -8.189 -3.317 1.00 53.06 71 GLY A O 1
ATOM 572 N N . SER A 1 72 ? -3.229 -9.152 -3.586 1.00 57.06 72 SER A N 1
ATOM 573 C CA . SER A 1 72 ? -2.881 -9.176 -2.158 1.00 57.06 72 SER A CA 1
ATOM 574 C C . SER A 1 72 ? -2.567 -7.777 -1.622 1.00 57.06 72 SER A C 1
ATOM 576 O O . SER A 1 72 ? -3.010 -7.435 -0.528 1.00 57.06 72 SER A O 1
ATOM 578 N N . TYR A 1 73 ? -1.859 -6.944 -2.391 1.00 59.59 73 TYR A N 1
ATOM 579 C CA . TYR A 1 73 ? -1.569 -5.565 -1.988 1.00 59.59 73 TYR A CA 1
ATOM 580 C C . TYR A 1 73 ? -2.846 -4.723 -1.873 1.00 59.59 73 TYR A C 1
ATOM 582 O O . TYR A 1 73 ? -3.038 -3.993 -0.898 1.00 59.59 73 TYR A O 1
ATOM 590 N N . GLU A 1 74 ? -3.753 -4.835 -2.845 1.00 67.88 74 GLU A N 1
ATOM 591 C CA . GLU A 1 74 ? -5.026 -4.111 -2.806 1.00 67.88 74 GLU A CA 1
ATOM 592 C C . GLU A 1 74 ? -5.939 -4.584 -1.669 1.00 67.88 74 GLU A C 1
ATOM 594 O O . GLU A 1 74 ? -6.597 -3.761 -1.023 1.00 67.88 74 GLU A O 1
ATOM 599 N N . LEU A 1 75 ? -5.957 -5.891 -1.384 1.00 63.72 75 LEU A N 1
ATOM 600 C CA . LEU A 1 75 ? -6.652 -6.458 -0.227 1.00 63.72 75 LEU A CA 1
ATOM 601 C C . LEU A 1 75 ? -6.084 -5.928 1.094 1.00 63.72 75 LEU A C 1
ATOM 603 O O . LEU A 1 75 ? -6.860 -5.500 1.950 1.00 63.72 75 LEU A O 1
ATOM 607 N N . ASP A 1 76 ? -4.760 -5.882 1.248 1.00 68.81 76 ASP A N 1
ATOM 608 C CA . ASP A 1 76 ? -4.118 -5.371 2.463 1.00 68.81 76 ASP A CA 1
ATOM 609 C C . ASP A 1 76 ? -4.389 -3.869 2.664 1.00 68.81 76 ASP A C 1
ATOM 611 O O . ASP A 1 76 ? -4.711 -3.418 3.765 1.00 68.81 76 ASP A O 1
ATOM 615 N N . GLN A 1 77 ? -4.376 -3.081 1.583 1.00 78.19 77 GLN A N 1
ATOM 616 C CA . GLN A 1 77 ? -4.756 -1.665 1.628 1.00 78.19 77 GLN A CA 1
ATOM 617 C C . GLN A 1 77 ? -6.227 -1.467 2.013 1.00 78.19 77 GLN A C 1
ATOM 619 O O . GLN A 1 77 ? -6.546 -0.606 2.842 1.00 78.19 77 GLN A O 1
ATOM 624 N N . LYS A 1 78 ? -7.141 -2.271 1.453 1.00 74.88 78 LYS A N 1
ATOM 625 C CA . LYS A 1 78 ? -8.564 -2.240 1.825 1.00 74.88 78 LYS A CA 1
ATOM 626 C C . LYS A 1 78 ? -8.762 -2.619 3.292 1.00 74.88 78 LYS A C 1
ATOM 628 O O . LYS A 1 78 ? -9.502 -1.922 3.990 1.00 74.88 78 LYS A O 1
ATOM 633 N N . LYS A 1 79 ? -8.062 -3.650 3.773 1.00 73.56 79 LYS A N 1
ATOM 634 C CA . LYS A 1 79 ? -8.083 -4.080 5.176 1.00 73.56 79 LYS A CA 1
ATOM 635 C C . LYS A 1 79 ? -7.598 -2.966 6.105 1.00 73.56 79 LYS A C 1
ATOM 637 O O . LYS A 1 79 ? -8.350 -2.547 6.981 1.00 73.56 79 LYS A O 1
ATOM 642 N N . LYS A 1 80 ? -6.430 -2.374 5.835 1.00 78.06 80 LYS A N 1
ATOM 643 C CA . LYS A 1 80 ? -5.894 -1.234 6.605 1.00 78.06 80 LYS A CA 1
ATOM 644 C C . LYS A 1 80 ? -6.840 -0.035 6.619 1.00 78.06 80 LYS A C 1
ATOM 646 O O . LYS A 1 80 ? -7.002 0.628 7.645 1.00 78.06 80 LYS A O 1
ATOM 651 N N . LYS A 1 81 ? -7.488 0.273 5.491 1.00 87.56 81 LYS A N 1
ATOM 652 C CA . LYS A 1 81 ? -8.476 1.361 5.412 1.00 87.56 81 LYS A CA 1
ATOM 653 C C . LYS A 1 81 ? -9.708 1.067 6.272 1.00 87.56 81 LYS A C 1
ATOM 655 O O . LYS A 1 81 ? -10.212 1.974 6.936 1.00 87.56 81 LYS A O 1
ATOM 660 N N . TRP A 1 82 ? -10.184 -0.177 6.269 1.00 86.19 82 TRP A N 1
ATOM 661 C CA . TRP A 1 82 ? -11.299 -0.613 7.105 1.00 86.19 82 TRP A CA 1
ATOM 662 C C . TRP A 1 82 ? -10.945 -0.561 8.595 1.00 86.19 82 TRP A C 1
ATOM 664 O O . TRP A 1 82 ? -11.693 0.040 9.363 1.00 86.19 82 TRP A O 1
ATOM 674 N N . GLU A 1 83 ? -9.777 -1.070 8.990 1.00 83.38 83 GLU A N 1
ATOM 675 C CA . GLU A 1 83 ? -9.286 -1.031 10.376 1.00 83.38 83 GLU A CA 1
ATOM 676 C C . GLU A 1 83 ? -9.203 0.406 10.902 1.00 83.38 83 GLU A C 1
ATOM 678 O O . GLU A 1 83 ? -9.757 0.720 11.955 1.00 83.38 83 GLU A O 1
ATOM 683 N N . ARG A 1 84 ? -8.621 1.328 10.121 1.00 87.88 84 ARG A N 1
ATOM 684 C CA . ARG A 1 84 ? -8.577 2.759 10.473 1.00 87.88 84 ARG A CA 1
ATOM 685 C C . ARG A 1 84 ? -9.969 3.360 10.669 1.00 87.88 84 ARG A C 1
ATOM 687 O O . ARG A 1 84 ? -10.150 4.206 11.541 1.00 87.88 84 ARG A O 1
ATOM 694 N N . LYS A 1 85 ? -10.955 2.942 9.868 1.00 91.50 85 LYS A N 1
ATOM 695 C CA . LYS A 1 85 ? -12.345 3.402 10.004 1.00 91.50 85 LYS A CA 1
ATOM 696 C C . LYS A 1 85 ? -12.977 2.896 11.304 1.00 91.50 85 LYS A C 1
ATOM 698 O O . LYS A 1 85 ? -13.698 3.658 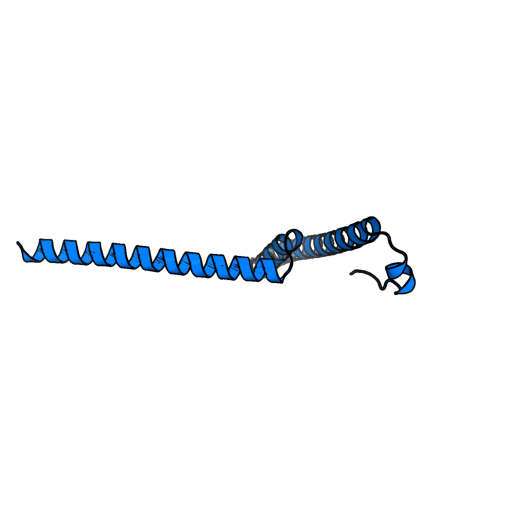11.939 1.00 91.50 85 LYS A O 1
ATOM 703 N N . GLN A 1 86 ? -12.704 1.654 11.703 1.00 86.69 86 GLN A N 1
ATOM 704 C CA . GLN A 1 86 ? -13.205 1.113 12.972 1.00 86.69 86 GLN A CA 1
ATOM 705 C C . GLN A 1 86 ? -12.560 1.803 14.175 1.00 86.69 86 GLN A C 1
ATOM 707 O O . GLN A 1 86 ? -13.270 2.209 15.089 1.00 86.69 86 GLN A O 1
ATOM 712 N N . ILE A 1 87 ? -11.243 2.023 14.135 1.00 89.12 87 ILE A N 1
ATOM 713 C CA . ILE A 1 87 ? -10.524 2.739 15.198 1.00 89.12 87 ILE A CA 1
ATOM 714 C C . ILE A 1 87 ? -11.109 4.141 15.398 1.00 89.12 87 ILE A C 1
ATOM 716 O O . ILE A 1 87 ? -11.401 4.513 16.531 1.00 89.12 87 ILE A O 1
ATOM 720 N N . ARG A 1 88 ? -11.356 4.892 14.313 1.00 90.56 88 ARG A N 1
ATOM 721 C CA . ARG A 1 88 ? -11.988 6.219 14.411 1.00 90.56 88 ARG A CA 1
ATOM 722 C C . ARG A 1 88 ? -13.359 6.167 15.074 1.00 90.56 88 ARG A C 1
ATOM 724 O O . ARG A 1 88 ? -13.600 6.938 15.984 1.00 90.56 88 ARG A O 1
ATOM 731 N N . LYS A 1 89 ? -14.219 5.215 14.699 1.00 91.00 89 LYS A N 1
ATOM 732 C CA . LYS A 1 89 ? -15.539 5.067 15.336 1.00 91.00 89 LYS A CA 1
ATOM 733 C C . LYS A 1 89 ? -15.442 4.838 16.843 1.00 91.00 89 LYS A C 1
ATOM 735 O O . LYS A 1 89 ? -16.248 5.377 17.591 1.00 91.00 89 LYS A O 1
ATOM 740 N N . ILE A 1 90 ? -14.477 4.028 17.278 1.00 89.38 90 ILE A N 1
ATOM 741 C CA . ILE A 1 90 ? -14.246 3.763 18.702 1.00 89.38 90 ILE A CA 1
ATOM 742 C C . ILE A 1 90 ? -13.776 5.041 19.405 1.00 89.38 90 ILE A C 1
ATOM 744 O O . ILE A 1 90 ? -14.281 5.365 20.477 1.00 89.38 90 ILE A O 1
ATOM 748 N N . GLN A 1 91 ? -12.851 5.783 18.791 1.00 87.56 91 GLN A N 1
ATOM 749 C CA . GLN A 1 91 ? -12.367 7.063 19.314 1.00 87.56 91 GLN A CA 1
ATOM 750 C C . GLN A 1 91 ? -13.493 8.099 19.413 1.00 87.56 91 GLN A C 1
ATOM 752 O O . GLN A 1 91 ? -13.633 8.734 20.454 1.00 87.56 91 GLN A O 1
ATOM 757 N N . ASP A 1 92 ? -14.331 8.215 18.383 1.00 91.50 92 ASP A N 1
ATOM 758 C CA . ASP A 1 92 ? -15.472 9.134 18.351 1.00 91.50 92 ASP A CA 1
ATOM 759 C C . ASP A 1 92 ? -16.501 8.774 19.433 1.00 91.50 92 ASP A C 1
ATOM 761 O O . ASP A 1 92 ? -16.978 9.646 20.155 1.00 91.50 92 ASP A O 1
ATOM 765 N N . ALA A 1 93 ? -16.800 7.482 19.611 1.00 90.62 93 ALA A N 1
ATOM 766 C CA . ALA A 1 93 ? -17.706 7.015 20.659 1.00 90.62 93 ALA A CA 1
ATOM 767 C C . ALA A 1 93 ? -17.150 7.272 22.070 1.00 90.62 93 ALA A C 1
ATOM 769 O O . ALA A 1 93 ? -17.889 7.690 22.961 1.00 90.62 93 ALA A O 1
ATOM 770 N N . ALA A 1 94 ? -15.848 7.051 22.278 1.00 90.44 94 ALA A N 1
ATOM 771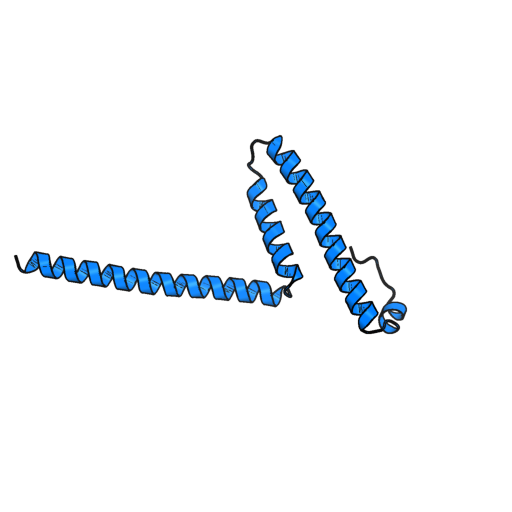 C CA . ALA A 1 94 ? -15.185 7.345 23.545 1.00 90.44 94 ALA A CA 1
ATOM 772 C C . ALA A 1 94 ? -15.180 8.853 23.846 1.00 90.44 94 ALA A C 1
ATOM 774 O O . ALA A 1 94 ? -15.483 9.256 24.969 1.00 90.44 94 ALA A O 1
ATOM 775 N N . MET A 1 95 ? -14.901 9.683 22.836 1.00 93.06 95 MET A N 1
ATOM 776 C CA . MET A 1 95 ? -14.959 11.142 22.936 1.00 93.06 95 MET A CA 1
ATOM 777 C C . MET A 1 95 ? -16.375 11.610 23.286 1.00 93.06 95 MET A C 1
ATOM 779 O O . MET A 1 95 ? -16.548 12.401 24.211 1.00 93.06 95 MET A O 1
ATOM 783 N N . GLN A 1 96 ? -17.395 11.094 22.594 1.00 90.50 96 GLN A N 1
ATOM 784 C CA . GLN A 1 96 ? -18.787 11.455 22.852 1.00 90.50 96 GLN A CA 1
ATOM 785 C C . GLN A 1 96 ? -19.204 11.084 24.277 1.00 90.50 96 GLN A C 1
ATOM 787 O O . GLN A 1 96 ? -19.797 11.900 24.976 1.00 90.50 96 GLN A O 1
ATOM 792 N N . LYS A 1 97 ? -18.816 9.892 24.746 1.00 91.38 97 LYS A N 1
ATOM 793 C CA . LYS A 1 97 ? -19.075 9.462 26.122 1.00 91.38 97 LYS A CA 1
ATOM 794 C C . LYS A 1 97 ? -18.441 10.410 27.145 1.00 91.38 97 LYS A C 1
ATOM 796 O O . LYS A 1 97 ? -19.101 10.785 28.109 1.00 91.38 97 LYS A O 1
ATOM 801 N N . TRP A 1 98 ? -17.201 10.840 26.915 1.00 93.12 98 TRP A N 1
ATOM 802 C CA . TRP A 1 98 ? -16.532 11.814 27.781 1.00 93.12 98 TRP A CA 1
ATOM 803 C C . TRP A 1 98 ? -17.237 13.181 27.783 1.00 93.12 98 TRP A C 1
ATOM 805 O O . TRP A 1 98 ? -17.422 13.774 28.845 1.00 93.12 98 TRP A O 1
ATOM 815 N N . ILE A 1 99 ? -17.683 13.669 26.617 1.00 92.19 99 ILE A N 1
ATOM 816 C CA . ILE A 1 99 ? -18.466 14.912 26.507 1.00 92.19 99 ILE A CA 1
ATOM 817 C C . ILE A 1 99 ? -19.773 14.791 27.298 1.00 92.19 99 ILE A C 1
ATOM 819 O O . ILE A 1 99 ? -20.126 15.697 28.055 1.00 92.19 99 ILE A O 1
ATOM 823 N N . ASP A 1 100 ? -20.482 13.674 27.155 1.00 91.75 100 ASP A N 1
ATOM 824 C CA . ASP A 1 100 ? -21.755 13.437 27.834 1.00 91.75 100 ASP A CA 1
ATOM 825 C C . ASP A 1 100 ? -21.583 13.357 29.360 1.00 91.75 100 ASP A C 1
ATOM 827 O O . ASP A 1 100 ? -22.401 13.899 30.106 1.00 91.75 100 ASP A O 1
ATOM 831 N N . GLU A 1 101 ? -20.510 12.723 29.839 1.00 91.19 101 GLU A N 1
ATOM 832 C CA . GLU A 1 101 ? -20.151 12.666 31.262 1.00 91.19 101 GLU A CA 1
ATOM 833 C C . GLU A 1 101 ? -19.802 14.053 31.814 1.00 91.19 101 GLU A C 1
ATOM 835 O O . GLU A 1 101 ? -20.325 14.449 32.859 1.00 91.19 101 GLU A O 1
ATOM 840 N N . ARG A 1 102 ? -19.006 14.836 31.078 1.00 89.75 102 ARG A N 1
ATOM 841 C CA . ARG A 1 102 ? -18.660 16.215 31.448 1.00 89.75 102 ARG A CA 1
ATOM 842 C C . ARG A 1 102 ? -19.891 17.122 31.500 1.00 89.75 102 ARG A C 1
ATOM 844 O O . ARG A 1 102 ? -20.064 17.884 32.447 1.00 89.75 102 ARG A O 1
ATOM 851 N N . ASN A 1 103 ? -20.781 17.008 30.519 1.00 87.19 103 ASN A N 1
ATOM 852 C CA . ASN A 1 103 ? -22.023 17.776 30.476 1.00 87.19 103 ASN A CA 1
ATOM 853 C C . ASN A 1 103 ? -22.996 17.376 31.592 1.00 87.19 103 ASN A C 1
ATOM 855 O O . ASN A 1 103 ? -23.743 18.222 32.077 1.00 87.19 103 ASN A O 1
ATOM 859 N N . LYS A 1 104 ? -23.005 16.106 32.015 1.00 86.19 104 LYS A N 1
ATOM 860 C CA . LYS A 1 104 ? -23.782 15.657 33.181 1.00 86.19 104 LYS A CA 1
ATOM 861 C C . LYS A 1 104 ? -23.223 16.200 34.494 1.00 86.19 104 LYS A C 1
ATOM 863 O O . LYS A 1 104 ? -24.021 16.536 35.363 1.00 86.19 104 LYS A O 1
ATOM 868 N N . ALA A 1 105 ? -21.900 16.284 34.637 1.00 76.25 105 ALA A N 1
ATOM 869 C CA . ALA A 1 105 ? -21.265 16.880 35.811 1.00 76.25 105 ALA A CA 1
ATOM 870 C C . ALA A 1 105 ? -21.626 18.370 35.942 1.00 76.25 105 ALA A C 1
ATOM 872 O O . ALA A 1 105 ? -22.146 18.776 36.973 1.00 76.25 105 ALA A O 1
ATOM 873 N N . ASN A 1 106 ? -21.504 19.137 34.854 1.00 74.50 106 ASN A N 1
ATOM 874 C CA . ASN A 1 106 ? -21.821 20.572 34.829 1.00 74.50 106 ASN A CA 1
ATOM 875 C C . ASN A 1 106 ? -23.311 20.919 35.034 1.00 74.50 106 ASN A C 1
ATOM 877 O O . ASN A 1 106 ? -23.631 22.080 35.232 1.00 74.50 106 ASN A O 1
ATOM 881 N N . ARG A 1 107 ? -24.239 19.958 34.908 1.00 72.31 107 ARG A N 1
ATOM 882 C CA . ARG A 1 107 ? -25.684 20.174 35.149 1.00 72.31 107 ARG A CA 1
ATOM 883 C C . ARG A 1 107 ? -26.119 19.851 36.582 1.00 72.31 107 ARG A C 1
ATOM 885 O O . ARG A 1 107 ? -27.296 20.007 36.893 1.00 72.31 107 ARG A O 1
ATOM 892 N N . LYS A 1 108 ? -25.225 19.277 37.391 1.00 60.53 108 LYS A N 1
ATOM 893 C CA . LYS A 1 108 ? -25.480 18.910 38.793 1.00 60.53 108 LYS A CA 1
ATOM 894 C C . LYS A 1 108 ? -24.920 19.930 39.792 1.00 60.53 108 LYS A C 1
ATOM 896 O O . LYS A 1 108 ? -25.260 19.823 40.967 1.00 60.53 108 LYS A O 1
ATOM 901 N N . GLU A 1 109 ? -24.081 20.853 39.328 1.00 52.38 109 GLU A N 1
ATOM 902 C CA . GLU A 1 109 ? -23.738 22.112 40.007 1.00 52.38 109 GLU A CA 1
ATOM 903 C C . GLU A 1 109 ? -24.797 23.175 39.695 1.00 52.38 109 GLU A C 1
ATOM 905 O O . GLU A 1 109 ? -25.101 23.972 40.610 1.00 52.38 109 GLU A O 1
#

Radius of gyration: 24.87 Å; chains: 1; bounding box: 44×50×67 Å

Organism: NCBI:txid1855823

Sequence (109 aa):
MIGYVPLDDLLSMTLKEWELMIKGARHRRLDALGDLRLQAVMHARMSNGNDIKDINRKLEKERALINQTEGSYELDQKKKKWERKQIRKIQDAAMQKWIDERNKANRKE

Secondary structure (DSSP, 8-state):
------HHHHHH--HHHHHHHHHHHHHHHHHHHHHHHHHHHHHHHHTTTTTHHHHHHHHHHHHHHHHS-HHHHHHHHHHHHHHHHHHHHHHHHHHHHHHHHHHHHTTT-